Protein AF-A0A239JGI4-F1 (afdb_monomer_lite)

InterPro domains:
  IPR003807 Domain of unknown function DUF202 [PF02656] (39-112)

Sequence (164 aa):
MGDQQRPGMGDEEMAYDQLVGDDISSELSSNRTALSLFRTEMSSDRTLMSVIRTSLSLIGFGFTIFSFFHMLKQDFLAANVAENAPARFGGALVGLGVVLLLLGMINHVRSVLQLRHRRDRLFELGLIRHVSRFRVSTVMIVAIALLAIGLLAIVAIAFREGPF

Radius of gyration: 30.03 Å; chains: 1; bounding box: 85×40×85 Å

Organism: NCBI:txid861865

Secondary structure (DSSP, 8-state):
---------HHHHHHHHHHHHHHHHHHHHHHHHHHHHHHHHHHHHHHHHHHHHHHHHHHHHHHHHHHHHHHHHHHT-SSSS-TTHHHHHHHHHHHHHHHHHHHHHHHHHHHHHHHHHHHHHHHHTT-----PPPPPPHHHHHHHHHHHHHHHHHHHHHHHSS--

pLDDT: mean 77.28, std 14.59, range [41.53, 95.69]

Foldseek 3Di:
DDDPPPPDPPPVVVVCCVVCPPVVVLQVQQVVVQVVLVVLLVVLLVLLVVLLVQLVCLLVVLVVQLVVVVVCCVPPDVDDDPPCVSLVSSLVSLVVSLVSLVVSLVVSVVSVVVSVVVVVVCVVVVSHDDDDDDDDDPSNVSSVVVNVVSVVVSVVSVVVPDDD

Structure (mmCIF, N/CA/C/O backbone):
data_AF-A0A239JGI4-F1
#
_entry.id   AF-A0A239JGI4-F1
#
loop_
_atom_site.group_PDB
_atom_site.id
_atom_site.type_symbol
_atom_site.label_atom_id
_atom_site.label_alt_id
_atom_site.label_comp_id
_atom_site.label_asym_id
_atom_site.label_entity_id
_atom_site.label_seq_id
_atom_site.pdbx_PDB_ins_code
_atom_site.Cartn_x
_atom_site.Cartn_y
_atom_site.Cartn_z
_atom_site.occupancy
_atom_site.B_iso_or_equiv
_atom_site.auth_seq_id
_atom_site.auth_comp_id
_atom_site.auth_asym_id
_atom_site.auth_atom_id
_atom_site.pdbx_PDB_model_num
ATOM 1 N N . MET A 1 1 ? 62.096 25.002 -50.156 1.00 46.97 1 MET A N 1
ATOM 2 C CA . MET A 1 1 ? 61.779 24.380 -48.854 1.00 46.97 1 MET A CA 1
ATOM 3 C C . MET A 1 1 ? 60.350 23.900 -48.976 1.00 46.97 1 MET A C 1
ATOM 5 O O . MET A 1 1 ? 59.471 24.734 -49.106 1.00 46.97 1 MET A O 1
ATOM 9 N N . GLY A 1 2 ? 60.180 22.594 -49.189 1.00 45.47 2 GLY A N 1
ATOM 10 C CA . GLY A 1 2 ? 58.919 22.007 -49.633 1.00 45.47 2 GLY A CA 1
ATOM 11 C C . GLY A 1 2 ? 57.886 21.960 -48.518 1.00 45.47 2 GLY A C 1
ATOM 12 O O . GLY A 1 2 ? 58.197 21.509 -47.416 1.00 45.47 2 GLY A O 1
ATOM 13 N N . ASP A 1 3 ? 56.678 22.411 -48.848 1.00 51.69 3 ASP A N 1
ATOM 14 C CA . ASP A 1 3 ? 55.466 22.143 -48.090 1.00 51.69 3 ASP A CA 1
ATOM 15 C C . ASP A 1 3 ? 55.315 20.635 -47.909 1.00 51.69 3 ASP A C 1
ATOM 17 O O . ASP A 1 3 ? 55.126 19.870 -48.859 1.00 51.69 3 ASP A O 1
ATOM 21 N N . GLN A 1 4 ? 55.427 20.203 -46.658 1.00 53.56 4 GLN A N 1
ATOM 22 C CA . GLN A 1 4 ? 55.137 18.844 -46.243 1.00 53.56 4 GLN A CA 1
ATOM 23 C C . GLN A 1 4 ? 53.613 18.720 -46.127 1.00 53.56 4 GLN A C 1
ATOM 25 O O . GLN A 1 4 ? 53.041 18.725 -45.038 1.00 53.56 4 GLN A O 1
ATOM 30 N N . GLN A 1 5 ? 52.952 18.673 -47.286 1.00 50.66 5 GLN A N 1
ATOM 31 C CA . GLN A 1 5 ? 51.541 18.332 -47.404 1.00 50.66 5 GLN A CA 1
ATOM 32 C C . GLN A 1 5 ? 51.376 16.920 -46.831 1.00 50.66 5 GLN A C 1
ATOM 34 O O . GLN A 1 5 ? 51.817 15.936 -47.428 1.00 50.66 5 GLN A O 1
ATOM 39 N N . ARG A 1 6 ? 50.803 16.822 -45.627 1.00 58.09 6 ARG A N 1
ATOM 40 C CA . ARG A 1 6 ? 50.449 15.535 -45.025 1.00 58.09 6 ARG A CA 1
ATOM 41 C C . ARG A 1 6 ? 49.499 14.808 -45.990 1.00 58.09 6 ARG A C 1
ATOM 43 O O . ARG A 1 6 ? 48.478 15.399 -46.349 1.00 58.09 6 ARG A O 1
ATOM 50 N N . PRO A 1 7 ? 49.829 13.585 -46.444 1.00 51.66 7 PRO A N 1
ATOM 51 C CA . PRO A 1 7 ? 48.947 12.820 -47.315 1.00 51.66 7 PRO A CA 1
ATOM 52 C C . PRO A 1 7 ? 47.646 12.523 -46.561 1.00 51.66 7 PRO A C 1
ATOM 54 O O . PRO A 1 7 ? 47.666 12.310 -45.349 1.00 51.66 7 PRO A O 1
ATOM 57 N N . GLY A 1 8 ? 46.523 12.610 -47.276 1.00 59.03 8 GLY A N 1
ATOM 58 C CA . GLY A 1 8 ? 45.171 12.617 -46.723 1.00 59.03 8 GLY A CA 1
ATOM 59 C C . GLY A 1 8 ? 44.901 11.480 -45.737 1.00 59.03 8 GLY A C 1
ATOM 60 O O . GLY A 1 8 ? 44.864 10.321 -46.125 1.00 59.03 8 GLY A O 1
ATOM 61 N N . MET A 1 9 ? 44.670 11.852 -44.475 1.00 57.97 9 MET A N 1
ATOM 62 C CA . MET A 1 9 ? 44.122 11.002 -43.407 1.00 57.97 9 MET A CA 1
ATOM 63 C C . MET A 1 9 ? 42.633 11.310 -43.149 1.00 57.97 9 MET A C 1
ATOM 65 O O . MET A 1 9 ? 42.129 11.045 -42.071 1.00 57.97 9 MET A O 1
ATOM 69 N N . GLY A 1 10 ? 41.915 11.920 -44.099 1.00 58.88 10 GLY A N 1
ATOM 70 C CA . GLY A 1 10 ? 40.503 12.278 -43.898 1.00 58.88 10 GLY A CA 1
ATOM 71 C C . GLY A 1 10 ? 39.564 11.074 -43.973 1.00 58.88 10 GLY A C 1
ATOM 72 O O . GLY A 1 10 ? 38.611 10.975 -43.210 1.00 58.88 10 GLY A O 1
ATOM 73 N N . ASP A 1 11 ? 39.852 10.139 -44.872 1.00 61.00 11 ASP A N 1
ATOM 74 C CA . ASP A 1 11 ? 38.861 9.157 -45.314 1.00 61.00 11 ASP A CA 1
ATOM 75 C C . ASP A 1 11 ? 38.909 7.882 -44.454 1.00 61.00 11 ASP A C 1
ATOM 77 O O . ASP A 1 11 ? 37.876 7.286 -44.152 1.00 61.00 11 ASP A O 1
ATOM 81 N N . GLU A 1 12 ? 40.108 7.497 -43.999 1.00 55.72 12 GLU A N 1
ATOM 82 C CA . GLU A 1 12 ? 40.304 6.378 -43.072 1.00 55.72 12 GLU A CA 1
ATOM 83 C C . GLU A 1 12 ? 39.857 6.741 -41.650 1.00 55.72 12 GLU A C 1
ATOM 85 O O . GLU A 1 12 ? 39.158 5.950 -41.026 1.00 55.72 12 GLU A O 1
ATOM 90 N N . GLU A 1 13 ? 40.172 7.941 -41.147 1.00 53.53 13 GLU A N 1
ATOM 91 C CA . GLU A 1 13 ? 39.749 8.397 -39.811 1.00 53.53 13 GLU A CA 1
ATOM 92 C C . GLU A 1 13 ? 38.212 8.465 -39.703 1.00 53.53 13 GLU A C 1
ATOM 94 O O . GLU A 1 13 ? 37.645 7.992 -38.720 1.00 53.53 13 GLU A O 1
ATOM 99 N N . MET A 1 14 ? 37.526 8.915 -40.763 1.00 54.66 14 MET A N 1
ATOM 100 C CA . MET A 1 14 ? 36.057 8.902 -40.869 1.00 54.66 14 MET A CA 1
ATOM 101 C C . MET A 1 14 ? 35.471 7.481 -40.941 1.00 54.66 14 MET A C 1
ATOM 103 O O . MET A 1 14 ? 34.407 7.227 -40.380 1.00 54.66 14 MET A O 1
ATOM 107 N N . ALA A 1 15 ? 36.150 6.536 -41.603 1.00 54.94 15 ALA A N 1
ATOM 108 C CA . ALA A 1 15 ? 35.706 5.143 -41.695 1.00 54.94 15 ALA A CA 1
ATOM 109 C C . ALA A 1 15 ? 35.919 4.368 -40.379 1.00 54.94 15 ALA A C 1
ATOM 111 O O . ALA A 1 15 ? 35.072 3.558 -39.996 1.00 54.94 15 ALA A O 1
ATOM 112 N N . TYR A 1 16 ? 37.010 4.641 -39.654 1.00 53.56 16 TYR A N 1
ATOM 113 C CA . TYR A 1 16 ? 37.245 4.095 -38.315 1.00 53.56 16 TYR A CA 1
ATOM 114 C C . TYR A 1 16 ? 36.249 4.662 -37.290 1.00 53.56 16 TYR A C 1
ATOM 116 O O . TYR A 1 16 ? 35.713 3.891 -36.492 1.00 53.56 16 TYR A O 1
ATOM 124 N N . ASP A 1 17 ? 35.929 5.960 -37.347 1.00 55.56 17 ASP A N 1
ATOM 125 C CA . ASP A 1 17 ? 34.925 6.593 -36.476 1.00 55.56 17 ASP A CA 1
ATOM 126 C C . ASP A 1 17 ? 33.503 6.068 -36.759 1.00 55.56 17 ASP A C 1
ATOM 128 O O . ASP A 1 17 ? 32.701 5.886 -35.846 1.00 55.56 17 ASP A O 1
ATOM 132 N N . GLN A 1 18 ? 33.207 5.699 -38.010 1.00 54.28 18 GLN A N 1
ATOM 133 C CA . GLN A 1 18 ? 31.920 5.115 -38.403 1.00 54.28 18 GLN A CA 1
ATOM 134 C C . GLN A 1 18 ? 31.779 3.623 -38.032 1.00 54.28 18 GLN A C 1
ATOM 136 O O . GLN A 1 18 ? 30.677 3.182 -37.707 1.00 54.28 18 GLN A O 1
ATOM 141 N N . LEU A 1 19 ? 32.875 2.848 -38.020 1.00 54.84 19 LEU A N 1
ATOM 142 C CA . LEU A 1 19 ? 32.886 1.427 -37.621 1.00 54.84 19 LEU A CA 1
ATOM 143 C C . LEU A 1 19 ? 32.939 1.221 -36.099 1.00 54.84 19 LEU A C 1
ATOM 145 O O . LEU A 1 19 ? 32.340 0.285 -35.576 1.00 54.84 19 LEU A O 1
ATOM 149 N N . VAL A 1 20 ? 33.661 2.082 -35.379 1.00 54.47 20 VAL A N 1
ATOM 150 C CA . VAL A 1 20 ? 33.795 2.021 -33.913 1.00 54.47 20 VAL A CA 1
ATOM 151 C C . VAL A 1 20 ? 32.679 2.817 -33.225 1.00 54.47 20 VAL A C 1
ATOM 153 O O . VAL A 1 20 ? 32.257 2.467 -32.122 1.00 54.47 20 VAL A O 1
ATOM 156 N N . GLY A 1 21 ? 32.164 3.862 -33.877 1.00 54.72 21 GLY A N 1
ATOM 157 C CA . GLY A 1 21 ? 31.175 4.773 -33.315 1.00 54.72 21 GLY A CA 1
ATOM 158 C C . GLY A 1 21 ? 29.764 4.202 -33.238 1.00 54.72 21 GLY A C 1
ATOM 159 O O . GLY A 1 21 ? 29.134 4.353 -32.195 1.00 54.72 21 GLY A O 1
ATOM 160 N N . ASP A 1 22 ? 29.249 3.530 -34.271 1.00 63.00 22 ASP A N 1
ATOM 161 C CA . ASP A 1 22 ? 27.817 3.179 -34.320 1.00 63.00 22 ASP A CA 1
ATOM 162 C C . ASP A 1 22 ? 27.465 2.007 -33.384 1.00 63.00 22 ASP A C 1
ATOM 164 O O . ASP A 1 22 ? 26.563 2.111 -32.551 1.00 63.00 22 ASP A O 1
ATOM 168 N N . ASP A 1 23 ? 28.250 0.925 -33.405 1.00 74.12 23 ASP A N 1
ATOM 169 C CA . ASP A 1 23 ? 27.971 -0.260 -32.584 1.00 74.12 23 ASP A CA 1
ATOM 170 C C . ASP A 1 23 ? 28.280 -0.052 -31.097 1.00 74.12 23 ASP A C 1
ATOM 172 O O . ASP A 1 23 ? 27.468 -0.426 -30.245 1.00 74.12 23 ASP A O 1
ATOM 176 N N . ILE A 1 24 ? 29.404 0.595 -30.759 1.00 78.12 24 ILE A N 1
ATOM 177 C CA . ILE A 1 24 ? 29.765 0.852 -29.357 1.00 78.12 24 ILE A CA 1
ATOM 178 C C . ILE A 1 24 ? 28.841 1.916 -28.761 1.00 78.12 24 ILE A C 1
ATOM 180 O O . ILE A 1 24 ? 28.370 1.757 -27.633 1.00 78.12 24 ILE A O 1
ATOM 184 N N . SER A 1 25 ? 28.533 2.997 -29.487 1.00 81.88 25 SER A N 1
ATOM 185 C CA . SER A 1 25 ? 27.622 4.024 -28.962 1.00 81.88 25 SER A CA 1
ATOM 186 C C . SER A 1 25 ? 26.195 3.493 -28.796 1.00 81.88 25 SER A C 1
ATOM 188 O O . SER A 1 25 ? 25.552 3.789 -27.781 1.00 81.88 25 SER A O 1
ATOM 190 N N . SER A 1 26 ? 25.725 2.653 -29.722 1.00 81.19 26 SER A N 1
ATOM 191 C CA . SER A 1 26 ? 24.438 1.959 -29.639 1.00 81.19 26 SER A CA 1
ATOM 192 C C . SER A 1 26 ? 24.405 0.972 -28.469 1.00 81.19 26 SER A C 1
ATOM 194 O O . SER A 1 26 ? 23.464 0.982 -27.669 1.00 81.19 26 SER A O 1
ATOM 196 N N . GLU A 1 27 ? 25.473 0.196 -28.264 1.00 79.62 27 GLU A N 1
ATOM 197 C CA . GLU A 1 27 ? 25.588 -0.727 -27.135 1.00 79.62 27 GLU A CA 1
ATOM 198 C C . GLU A 1 27 ? 25.618 0.007 -25.786 1.00 79.62 27 GLU A C 1
ATOM 200 O O . GLU A 1 27 ? 24.879 -0.344 -24.857 1.00 79.62 27 GLU A O 1
ATOM 205 N N . LEU A 1 28 ? 26.408 1.079 -25.674 1.00 83.50 28 LEU A N 1
ATOM 206 C CA . LEU A 1 28 ? 26.451 1.924 -24.480 1.00 83.50 28 LEU A CA 1
ATOM 207 C C . LEU A 1 28 ? 25.088 2.574 -24.207 1.00 83.50 28 LEU A C 1
ATOM 209 O O . LEU A 1 28 ? 24.666 2.662 -23.050 1.00 83.50 28 LEU A O 1
ATOM 213 N N . SER A 1 29 ? 24.372 2.994 -25.250 1.00 83.12 29 SER A N 1
ATOM 214 C CA . SER A 1 29 ? 23.028 3.572 -25.141 1.00 83.12 29 SER A CA 1
ATOM 215 C C . SER A 1 29 ? 21.984 2.539 -24.698 1.00 83.12 29 SER A C 1
ATOM 217 O O . SER A 1 29 ? 21.183 2.814 -23.796 1.00 83.12 29 SER A O 1
ATOM 219 N N . SER A 1 30 ? 22.045 1.318 -25.235 1.00 81.06 30 SER A N 1
ATOM 220 C CA . SER A 1 30 ? 21.243 0.166 -24.798 1.00 81.06 30 SER A CA 1
ATOM 221 C C . SER A 1 30 ? 21.496 -0.156 -23.319 1.00 81.06 30 SER A C 1
ATOM 223 O O . SER A 1 30 ? 20.555 -0.253 -22.527 1.00 81.06 30 SER A O 1
ATOM 225 N N . ASN A 1 31 ? 22.764 -0.232 -22.898 1.00 83.38 31 ASN A N 1
ATOM 226 C CA . ASN A 1 31 ? 23.139 -0.515 -21.509 1.00 83.38 31 ASN A CA 1
ATOM 227 C C . ASN A 1 31 ? 22.680 0.582 -20.535 1.00 83.38 31 ASN A C 1
ATOM 229 O O . ASN A 1 31 ? 22.184 0.280 -19.446 1.00 83.38 31 ASN A O 1
ATOM 233 N N . ARG A 1 32 ? 22.769 1.860 -20.924 1.00 85.06 32 ARG A N 1
ATOM 234 C CA . ARG A 1 32 ? 22.227 2.984 -20.135 1.00 85.06 32 ARG A CA 1
ATOM 235 C C . ARG A 1 32 ? 20.712 2.876 -19.963 1.00 85.06 32 ARG A C 1
ATOM 237 O O . ARG A 1 32 ? 20.208 3.137 -18.869 1.00 85.06 32 ARG A O 1
ATOM 244 N N . THR A 1 33 ? 20.004 2.465 -21.012 1.00 84.94 33 THR A N 1
ATOM 245 C CA . THR A 1 33 ? 18.550 2.258 -20.984 1.00 84.94 33 THR A CA 1
ATOM 246 C C . THR A 1 33 ? 18.174 1.079 -20.088 1.00 84.94 33 THR A C 1
ATOM 248 O O . THR A 1 33 ? 17.300 1.207 -19.235 1.00 84.94 33 THR A O 1
ATOM 251 N N . ALA A 1 34 ? 18.880 -0.048 -20.186 1.00 81.12 34 ALA A N 1
ATOM 252 C CA . ALA A 1 34 ? 18.673 -1.176 -19.280 1.00 81.12 34 ALA A CA 1
ATOM 253 C C . ALA A 1 34 ? 18.912 -0.771 -17.812 1.00 81.12 34 ALA A C 1
ATOM 255 O O . ALA A 1 34 ? 18.110 -1.082 -16.930 1.00 81.12 34 ALA A O 1
ATOM 256 N N . LEU A 1 35 ? 19.971 -0.000 -17.545 1.00 85.00 35 LEU A N 1
ATOM 257 C CA . LEU A 1 35 ? 20.288 0.476 -16.200 1.00 85.00 35 LEU A CA 1
ATOM 258 C C . LEU A 1 35 ? 19.245 1.467 -15.655 1.00 85.00 35 LEU A C 1
ATOM 260 O O . LEU A 1 35 ? 18.953 1.453 -14.458 1.00 85.00 35 LEU A O 1
ATOM 264 N N . SER A 1 36 ? 18.657 2.317 -16.502 1.00 85.81 36 SER A N 1
ATOM 265 C CA . SER A 1 36 ? 17.580 3.226 -16.086 1.00 85.81 36 SER A CA 1
ATOM 266 C C . SER A 1 36 ? 16.292 2.469 -15.726 1.00 85.81 36 SER A C 1
ATOM 268 O O . SER A 1 36 ? 15.637 2.816 -14.737 1.00 85.81 36 SER A O 1
ATOM 270 N N . LEU A 1 37 ? 15.977 1.383 -16.443 1.00 83.25 37 LEU A N 1
ATOM 271 C CA . LEU A 1 37 ? 14.873 0.482 -16.102 1.00 83.25 37 LEU A CA 1
ATOM 272 C C . LEU A 1 37 ? 15.102 -0.199 -14.744 1.00 83.25 37 LEU A C 1
ATOM 274 O O . LEU A 1 37 ? 14.216 -0.138 -13.892 1.00 83.25 37 LEU A O 1
ATOM 278 N N . PHE A 1 38 ? 16.304 -0.732 -14.487 1.00 83.44 38 PHE A N 1
ATOM 279 C CA . PHE A 1 38 ? 16.645 -1.317 -13.179 1.00 83.44 38 PHE A CA 1
ATOM 280 C C . PHE A 1 38 ? 16.527 -0.313 -12.029 1.00 83.44 38 PHE A C 1
ATOM 282 O O . PHE A 1 38 ? 16.050 -0.647 -10.946 1.00 83.44 38 PHE A O 1
ATOM 289 N N . ARG A 1 39 ? 16.925 0.946 -12.245 1.00 86.62 39 ARG A N 1
ATOM 290 C CA . ARG A 1 39 ? 16.746 2.009 -11.240 1.00 86.62 39 ARG A CA 1
ATOM 291 C C . ARG A 1 39 ? 15.274 2.300 -10.962 1.00 86.62 39 ARG A C 1
ATOM 293 O O . ARG A 1 39 ? 14.915 2.528 -9.809 1.00 86.62 39 ARG A O 1
ATOM 300 N N . THR A 1 40 ? 14.437 2.277 -11.995 1.00 87.50 40 THR A N 1
ATOM 301 C CA . THR A 1 40 ? 12.991 2.502 -11.864 1.00 87.50 40 THR A CA 1
ATOM 302 C C . THR A 1 40 ? 12.332 1.372 -11.073 1.00 87.50 40 THR A C 1
ATOM 304 O O . THR A 1 40 ? 11.537 1.635 -10.173 1.00 87.50 40 THR A O 1
ATOM 307 N N . GLU A 1 41 ? 12.724 0.127 -11.335 1.00 82.88 41 GLU A N 1
ATOM 308 C CA . GLU A 1 41 ? 12.289 -1.043 -10.568 1.00 82.88 41 GLU A CA 1
ATOM 309 C C . GLU A 1 41 ? 12.709 -0.942 -9.095 1.00 82.88 41 GLU A C 1
ATOM 311 O O . GLU A 1 41 ? 11.859 -0.998 -8.208 1.00 82.88 41 GLU A O 1
ATOM 316 N N . MET A 1 42 ? 13.992 -0.671 -8.825 1.00 86.00 42 MET A N 1
ATOM 317 C CA . MET A 1 42 ? 14.493 -0.478 -7.458 1.00 86.00 42 MET A CA 1
ATOM 318 C C . MET A 1 42 ? 13.770 0.656 -6.720 1.00 86.00 42 MET A C 1
ATOM 320 O O . MET A 1 42 ? 13.581 0.585 -5.507 1.00 86.00 42 MET A O 1
ATOM 324 N N . SER A 1 43 ? 13.372 1.715 -7.428 1.00 87.56 43 SER A N 1
ATOM 325 C CA . SER A 1 43 ? 12.558 2.789 -6.854 1.00 87.56 43 SER A CA 1
ATOM 326 C C . SER A 1 43 ? 11.164 2.285 -6.467 1.00 87.56 43 SER A C 1
ATOM 328 O O . SER A 1 43 ? 10.718 2.514 -5.343 1.00 87.56 43 SER A O 1
ATOM 330 N N . SER A 1 44 ? 10.512 1.522 -7.352 1.00 87.56 44 SER A N 1
ATOM 331 C CA . SER A 1 44 ? 9.199 0.918 -7.089 1.00 87.56 44 SER A CA 1
ATOM 332 C C . SER A 1 44 ? 9.225 -0.046 -5.895 1.00 87.56 44 SER A C 1
ATOM 334 O O . SER A 1 44 ? 8.277 -0.073 -5.108 1.00 87.56 44 SER A O 1
ATOM 336 N N . ASP A 1 45 ? 10.310 -0.803 -5.718 1.00 87.94 45 ASP A N 1
ATOM 337 C CA . ASP A 1 45 ? 10.529 -1.665 -4.548 1.00 87.94 45 ASP A CA 1
ATOM 338 C C . ASP A 1 45 ? 10.625 -0.859 -3.247 1.00 87.94 45 ASP A C 1
ATOM 340 O O . ASP A 1 45 ? 9.986 -1.199 -2.249 1.00 87.94 45 ASP A O 1
ATOM 344 N N . ARG A 1 46 ? 11.374 0.253 -3.252 1.00 90.44 46 ARG A N 1
ATOM 345 C CA . ARG A 1 46 ? 11.477 1.147 -2.083 1.00 90.44 46 ARG A CA 1
ATOM 346 C C . ARG A 1 46 ? 10.135 1.774 -1.731 1.00 90.44 46 ARG A C 1
ATOM 348 O O . ARG A 1 46 ? 9.801 1.869 -0.550 1.00 90.44 46 ARG A O 1
ATOM 355 N N . THR A 1 47 ? 9.357 2.185 -2.732 1.00 91.56 47 THR A N 1
ATOM 356 C CA . THR A 1 47 ? 8.002 2.701 -2.513 1.00 91.56 47 THR A CA 1
ATOM 357 C C . THR A 1 47 ? 7.122 1.641 -1.860 1.00 91.56 47 THR A C 1
ATOM 359 O O . THR A 1 47 ? 6.468 1.942 -0.862 1.00 91.56 47 THR A O 1
ATOM 362 N N . LEU A 1 48 ? 7.151 0.397 -2.350 1.00 88.62 48 LEU A N 1
ATOM 363 C CA . LEU A 1 48 ? 6.382 -0.693 -1.750 1.00 88.62 48 LEU A CA 1
ATOM 364 C C . LEU A 1 48 ? 6.814 -0.949 -0.297 1.00 88.62 48 LEU A C 1
ATOM 366 O O . LEU A 1 48 ? 5.964 -1.070 0.581 1.00 88.62 48 LEU A O 1
ATOM 370 N N . MET A 1 49 ? 8.119 -0.938 -0.013 1.00 93.25 49 MET A N 1
ATOM 371 C CA . MET A 1 49 ? 8.644 -1.093 1.348 1.00 93.25 49 MET A CA 1
ATOM 372 C C . MET A 1 49 ? 8.184 0.030 2.296 1.00 93.25 49 MET A C 1
ATOM 374 O O . MET A 1 49 ? 7.876 -0.228 3.461 1.00 93.25 49 MET A O 1
ATOM 378 N N . SER A 1 50 ? 8.109 1.269 1.804 1.00 93.94 50 SER A N 1
ATOM 379 C CA . SER A 1 50 ? 7.571 2.402 2.567 1.00 93.94 50 SER A CA 1
ATOM 380 C C . SER A 1 50 ? 6.086 2.204 2.890 1.00 93.94 50 SER A C 1
ATOM 382 O O . SER A 1 50 ? 5.687 2.303 4.050 1.00 93.94 50 SER A O 1
ATOM 384 N N . VAL A 1 51 ? 5.280 1.819 1.893 1.00 93.75 51 VAL A N 1
ATOM 385 C CA . VAL A 1 51 ? 3.839 1.573 2.074 1.00 93.75 51 VAL A CA 1
ATOM 386 C C . VAL A 1 51 ? 3.581 0.418 3.039 1.00 93.75 51 VAL A C 1
ATOM 388 O O . VAL A 1 51 ? 2.692 0.522 3.886 1.00 93.75 51 VAL A O 1
ATOM 391 N N . ILE A 1 52 ? 4.380 -0.652 2.970 1.00 94.06 52 ILE A N 1
ATOM 392 C CA . ILE A 1 52 ? 4.327 -1.764 3.928 1.00 94.06 52 ILE A CA 1
ATOM 393 C C . ILE A 1 52 ? 4.488 -1.249 5.359 1.00 94.06 52 ILE A C 1
ATOM 395 O O . ILE A 1 52 ? 3.694 -1.599 6.229 1.00 94.06 52 ILE A O 1
ATOM 399 N N . ARG A 1 53 ? 5.483 -0.389 5.605 1.00 94.25 53 ARG A N 1
ATOM 400 C CA . ARG A 1 53 ? 5.745 0.159 6.939 1.00 94.25 53 ARG A CA 1
ATOM 401 C C . ARG A 1 53 ? 4.573 0.993 7.445 1.00 94.25 53 ARG A C 1
ATOM 403 O O . ARG A 1 53 ? 4.113 0.764 8.558 1.00 94.25 53 ARG A O 1
ATOM 410 N N . THR A 1 54 ? 4.075 1.921 6.629 1.00 95.69 54 THR A N 1
ATOM 411 C CA . THR A 1 54 ? 2.925 2.763 6.991 1.00 95.69 54 THR A CA 1
ATOM 412 C C . THR A 1 54 ? 1.698 1.913 7.314 1.00 95.69 54 THR A C 1
ATOM 414 O O . THR A 1 54 ? 1.026 2.143 8.317 1.00 95.69 54 THR A O 1
ATOM 417 N N . SER A 1 55 ? 1.444 0.888 6.501 1.00 93.88 55 SER A N 1
ATOM 418 C CA . SER A 1 55 ? 0.317 -0.027 6.684 1.00 93.88 55 SER A CA 1
ATOM 419 C C . SER A 1 55 ? 0.457 -0.845 7.968 1.00 93.88 55 SER A C 1
ATOM 421 O O . SER A 1 55 ? -0.489 -0.930 8.746 1.00 93.88 55 SER A O 1
ATOM 423 N N . LEU A 1 56 ? 1.648 -1.391 8.235 1.00 94.31 56 LEU A N 1
ATOM 424 C CA . LEU A 1 56 ? 1.930 -2.164 9.445 1.00 94.31 56 LEU A CA 1
ATOM 425 C C . LEU A 1 56 ? 1.762 -1.320 10.713 1.00 94.31 56 LEU A C 1
ATOM 427 O O . LEU A 1 56 ? 1.176 -1.794 11.684 1.00 94.31 56 LEU A O 1
ATOM 431 N N . SER A 1 57 ? 2.227 -0.067 10.701 1.00 95.56 57 SER A N 1
ATOM 432 C CA . SER A 1 57 ? 2.035 0.858 11.821 1.00 95.56 57 SER A CA 1
ATOM 433 C C . SER A 1 57 ? 0.556 1.132 12.089 1.00 95.56 57 SER A C 1
ATOM 435 O O . SER A 1 57 ? 0.147 1.097 13.244 1.00 95.56 57 SER A O 1
ATOM 437 N N . LEU A 1 58 ? -0.257 1.349 11.051 1.00 94.25 58 LEU A N 1
ATOM 438 C CA . LEU A 1 58 ? -1.700 1.565 11.204 1.00 94.25 58 LEU A CA 1
ATOM 439 C C . LEU A 1 58 ? -2.416 0.327 11.751 1.00 94.25 58 LEU A C 1
ATOM 441 O O . LEU A 1 58 ? -3.230 0.451 12.664 1.00 94.25 58 LEU A O 1
ATOM 445 N N . ILE A 1 59 ? -2.070 -0.862 11.249 1.00 92.12 59 ILE A N 1
ATOM 446 C CA . ILE A 1 59 ? -2.631 -2.132 11.729 1.00 92.12 59 ILE A CA 1
ATOM 447 C C . ILE A 1 59 ? -2.262 -2.359 13.201 1.00 92.12 59 ILE A C 1
ATOM 449 O O . ILE A 1 59 ? -3.140 -2.590 14.031 1.00 92.12 59 ILE A O 1
ATOM 453 N N . GLY A 1 60 ? -0.975 -2.248 13.545 1.00 91.94 60 GLY A N 1
ATOM 454 C CA . GLY A 1 60 ? -0.496 -2.452 14.914 1.00 91.94 60 GLY A CA 1
ATOM 455 C C . GLY A 1 60 ? -1.049 -1.419 15.899 1.00 91.94 60 GLY A C 1
ATOM 456 O O . GLY A 1 60 ? -1.434 -1.767 17.017 1.00 91.94 60 GLY A O 1
ATOM 457 N N . PHE A 1 61 ? -1.159 -0.159 15.476 1.00 91.81 61 PHE A N 1
ATOM 458 C CA . PHE A 1 61 ? -1.749 0.904 16.285 1.00 91.81 61 PHE A CA 1
ATOM 459 C C . PHE A 1 61 ? -3.255 0.697 16.488 1.00 91.81 61 PHE A C 1
ATOM 461 O O . PHE A 1 61 ? -3.734 0.802 17.616 1.00 91.81 61 PHE A O 1
ATOM 468 N N . GLY A 1 62 ? -3.990 0.323 15.435 1.00 89.31 62 GLY A N 1
ATOM 469 C CA . GLY A 1 62 ? -5.413 -0.009 15.524 1.00 89.31 62 GLY A CA 1
ATOM 470 C C . GLY A 1 62 ? -5.688 -1.159 16.4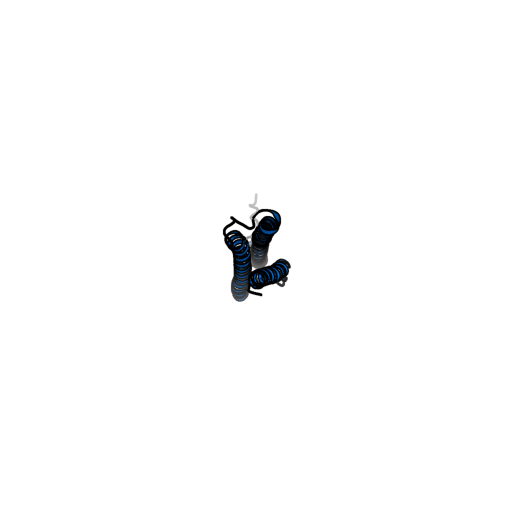95 1.00 89.31 62 GLY A C 1
ATOM 471 O O . GLY A 1 62 ? -6.584 -1.054 17.332 1.00 89.31 62 GLY A O 1
ATOM 472 N N . PHE A 1 63 ? -4.857 -2.207 16.461 1.00 87.69 63 PHE A N 1
ATOM 473 C CA . PHE A 1 63 ? -4.940 -3.327 17.403 1.00 87.69 63 PHE A CA 1
ATOM 474 C C . PHE A 1 63 ? -4.612 -2.919 18.847 1.00 87.69 63 PHE A C 1
ATOM 476 O O . PHE A 1 63 ? -5.292 -3.334 19.789 1.00 87.69 63 PHE A O 1
ATOM 483 N N . THR A 1 64 ? -3.587 -2.083 19.028 1.00 89.56 64 THR A N 1
ATOM 484 C CA . THR A 1 64 ? -3.197 -1.566 20.348 1.00 89.56 64 THR A CA 1
ATOM 485 C C . THR A 1 64 ? -4.317 -0.738 20.970 1.00 89.56 64 THR A C 1
ATOM 487 O O . THR A 1 64 ? -4.673 -0.977 22.120 1.00 89.56 64 THR A O 1
ATOM 490 N N . ILE A 1 65 ? -4.917 0.187 20.210 1.00 86.38 65 ILE A N 1
ATOM 491 C CA . ILE A 1 65 ? -6.063 0.984 20.671 1.00 86.38 65 ILE A CA 1
ATOM 492 C C . ILE A 1 65 ? -7.225 0.070 21.052 1.00 86.38 65 ILE A C 1
ATOM 494 O O . ILE A 1 65 ? -7.752 0.188 22.157 1.00 86.38 65 ILE A O 1
ATOM 498 N N . PHE A 1 66 ? -7.598 -0.863 20.173 1.00 84.00 66 PHE A N 1
ATOM 499 C CA . PHE A 1 66 ? -8.679 -1.808 20.443 1.00 84.00 66 PHE A CA 1
ATOM 500 C C . PHE A 1 66 ? -8.472 -2.543 21.778 1.00 84.00 66 PHE A C 1
ATOM 502 O O . PHE A 1 66 ? -9.356 -2.548 22.636 1.00 84.00 66 PHE A O 1
ATOM 509 N N . SER A 1 67 ? -7.275 -3.098 21.982 1.00 82.44 67 SER A N 1
ATOM 510 C CA . SER A 1 67 ? -6.929 -3.867 23.182 1.00 82.44 67 SER A CA 1
ATOM 511 C C . SER A 1 67 ? -6.883 -3.001 24.443 1.00 82.44 67 SER A C 1
ATOM 513 O O . SER A 1 67 ? -7.406 -3.400 25.481 1.00 82.44 67 SER A O 1
ATOM 515 N N . PHE A 1 68 ? -6.312 -1.798 24.349 1.00 84.12 68 PHE A N 1
ATOM 516 C CA . PHE A 1 68 ? -6.213 -0.851 25.460 1.00 84.12 68 PHE A CA 1
ATOM 517 C C . PHE A 1 68 ? -7.593 -0.464 26.005 1.00 84.12 68 PHE A C 1
ATOM 519 O O . PHE A 1 68 ? -7.834 -0.529 27.209 1.00 84.12 68 PHE A O 1
ATOM 526 N N . PHE A 1 69 ? -8.536 -0.126 25.123 1.00 79.62 69 PHE A N 1
ATOM 527 C CA . PHE A 1 69 ? -9.895 0.217 25.543 1.00 79.62 69 PHE A CA 1
ATOM 528 C C . PHE A 1 69 ? -10.693 -0.991 26.038 1.00 79.62 69 PHE A C 1
ATOM 530 O O . PHE A 1 69 ? -11.517 -0.844 26.941 1.00 79.62 69 PHE A O 1
ATOM 537 N N . HIS A 1 70 ? -10.454 -2.177 25.476 1.00 78.44 70 HIS A N 1
ATOM 538 C CA . HIS A 1 70 ? -11.077 -3.405 25.961 1.00 78.44 70 HIS A CA 1
ATOM 539 C C . HIS A 1 70 ? -10.656 -3.715 27.405 1.00 78.44 70 HIS A C 1
ATOM 541 O O . HIS A 1 70 ? -11.511 -4.006 28.238 1.00 78.44 70 HIS A O 1
ATOM 547 N N . MET A 1 71 ? -9.366 -3.568 27.718 1.00 79.12 71 MET A N 1
ATOM 548 C CA . MET A 1 71 ? -8.827 -3.747 29.069 1.00 79.12 71 MET A CA 1
ATOM 549 C C . MET A 1 71 ? -9.400 -2.713 30.056 1.00 79.12 71 MET A C 1
ATOM 551 O O . MET A 1 71 ? -9.877 -3.076 31.125 1.00 79.12 71 MET A O 1
ATOM 555 N N . LEU A 1 72 ? -9.483 -1.435 29.667 1.00 78.69 72 LEU A N 1
ATOM 556 C CA . LEU A 1 72 ? -10.074 -0.384 30.513 1.00 78.69 72 LEU A CA 1
ATOM 557 C C . LEU A 1 72 ? -11.555 -0.616 30.852 1.00 78.69 72 LEU A C 1
ATOM 559 O O . LEU A 1 72 ? -11.994 -0.300 31.961 1.00 78.69 72 LEU A O 1
ATOM 563 N N . LYS A 1 73 ? -12.338 -1.150 29.906 1.00 73.62 73 LYS A N 1
ATOM 564 C CA . LYS A 1 73 ? -13.736 -1.519 30.166 1.00 73.62 73 LYS A CA 1
ATOM 565 C C . LYS A 1 73 ? -13.856 -2.660 31.175 1.00 73.62 73 LYS A C 1
ATOM 567 O O . LYS A 1 73 ? -14.801 -2.644 31.956 1.00 73.62 73 LYS A O 1
ATOM 572 N N . GLN A 1 74 ? -12.936 -3.626 31.146 1.00 68.94 74 GLN A N 1
ATOM 573 C CA . GLN A 1 74 ? -12.932 -4.744 32.093 1.00 68.94 74 GLN A CA 1
ATOM 574 C C . GLN A 1 74 ? -12.560 -4.290 33.512 1.00 68.94 74 GLN A C 1
ATOM 576 O O . GLN A 1 74 ? -13.169 -4.768 34.464 1.00 68.94 74 GLN A O 1
ATOM 581 N N . ASP A 1 75 ? -11.633 -3.334 33.645 1.00 66.75 75 ASP A N 1
ATOM 582 C CA . ASP A 1 75 ? -11.057 -2.981 34.949 1.00 66.75 75 ASP A CA 1
ATOM 583 C C . ASP A 1 75 ? -11.725 -1.791 35.666 1.00 66.75 75 ASP A C 1
ATOM 585 O O . ASP A 1 75 ? -11.719 -1.754 36.895 1.00 66.75 75 ASP A O 1
ATOM 589 N N . PHE A 1 76 ? -12.277 -0.794 34.954 1.00 59.94 76 PHE A N 1
ATOM 590 C CA . PHE A 1 76 ? -12.627 0.494 35.592 1.00 59.94 76 PHE A CA 1
ATOM 591 C C . PHE A 1 76 ? -13.968 1.132 35.186 1.00 59.94 76 PHE A C 1
ATOM 593 O O . PHE A 1 76 ? -14.474 1.980 35.922 1.00 59.94 76 PHE A O 1
ATOM 600 N N . LEU A 1 77 ? -14.558 0.792 34.032 1.00 57.12 77 LEU A N 1
ATOM 601 C CA . LEU A 1 77 ? -15.664 1.573 33.448 1.00 57.12 77 LEU A CA 1
ATOM 602 C C . LEU A 1 77 ? -16.748 0.696 32.798 1.00 57.12 77 LEU A C 1
ATOM 604 O O . LEU A 1 77 ? -16.958 0.745 31.587 1.00 57.12 77 LEU A O 1
ATOM 608 N N . ALA A 1 78 ? -17.500 -0.052 33.607 1.00 55.97 78 ALA A N 1
ATOM 609 C CA . ALA A 1 78 ? -18.694 -0.761 33.133 1.00 55.97 78 ALA A CA 1
ATOM 610 C C . ALA A 1 78 ? -19.898 0.172 32.852 1.00 55.97 78 ALA A C 1
ATOM 612 O O . ALA A 1 78 ? -20.844 -0.245 32.196 1.00 55.97 78 ALA A O 1
ATOM 613 N N . ALA A 1 79 ? -19.885 1.429 33.324 1.00 56.47 79 ALA A N 1
ATOM 614 C CA . ALA A 1 79 ? -21.104 2.248 33.382 1.00 56.47 79 ALA A CA 1
ATOM 615 C C . ALA A 1 79 ? -21.186 3.463 32.431 1.00 56.47 79 ALA A C 1
ATOM 617 O O . ALA A 1 79 ? -22.282 3.981 32.263 1.00 56.47 79 ALA A O 1
ATOM 618 N N . ASN A 1 80 ? -20.094 3.959 31.819 1.00 56.59 80 ASN A N 1
ATOM 619 C CA . ASN A 1 80 ? -20.130 5.289 31.160 1.00 56.59 80 ASN A CA 1
ATOM 620 C C . ASN A 1 80 ? -19.329 5.461 29.850 1.00 56.59 80 ASN A C 1
ATOM 622 O O . ASN A 1 80 ? -19.272 6.569 29.317 1.00 56.59 80 ASN A O 1
ATOM 626 N N . VAL A 1 81 ? -18.706 4.417 29.293 1.00 57.81 81 VAL A N 1
ATOM 627 C CA . VAL A 1 81 ? -18.002 4.536 27.998 1.00 57.81 81 VAL A CA 1
ATOM 628 C C . VAL A 1 81 ? -18.933 4.083 26.881 1.00 57.81 81 VAL A C 1
ATOM 630 O O . VAL A 1 81 ? -19.369 2.935 26.888 1.00 57.81 81 VAL A O 1
ATOM 633 N N . ALA A 1 82 ? -19.201 4.968 25.910 1.00 59.59 82 ALA A N 1
ATOM 634 C CA . ALA A 1 82 ? -19.992 4.668 24.715 1.00 59.59 82 ALA A CA 1
ATOM 635 C C . ALA A 1 82 ? -19.584 3.306 24.129 1.00 59.59 82 ALA A C 1
ATOM 637 O O . ALA A 1 82 ? -18.442 3.130 23.693 1.00 59.59 82 ALA A O 1
ATOM 638 N N . GLU A 1 83 ? -20.510 2.343 24.149 1.00 63.03 83 GLU A N 1
ATOM 639 C CA . GLU A 1 83 ? -20.191 0.914 24.058 1.00 63.03 83 GLU A CA 1
ATOM 640 C C . GLU A 1 83 ? -19.382 0.524 22.813 1.00 63.03 83 GLU A C 1
ATOM 642 O O . GLU A 1 83 ? -18.591 -0.412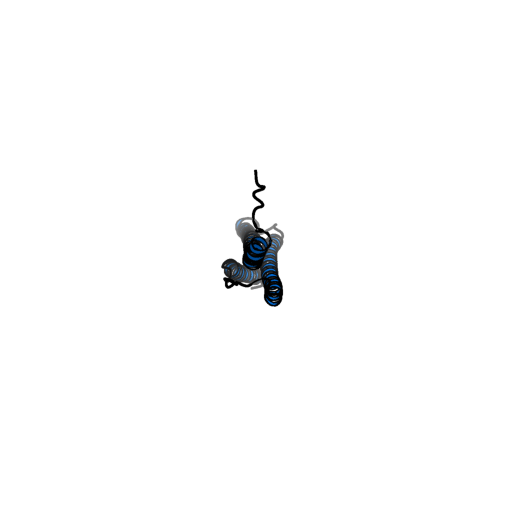 22.881 1.00 63.03 83 GLU A O 1
ATOM 647 N N . ASN A 1 84 ? -19.482 1.296 21.728 1.00 66.31 84 ASN A N 1
ATOM 648 C CA . ASN A 1 84 ? -18.972 0.915 20.411 1.00 66.31 84 ASN A CA 1
ATOM 649 C C . ASN A 1 84 ? -17.929 1.880 19.815 1.00 66.31 84 ASN A C 1
ATOM 651 O O . ASN A 1 84 ? -17.441 1.636 18.714 1.00 66.31 84 ASN A O 1
ATOM 655 N N . ALA A 1 85 ? -17.586 2.991 20.479 1.00 71.62 85 ALA A N 1
ATOM 656 C CA . ALA A 1 85 ? -16.702 3.996 19.873 1.00 71.62 85 ALA A CA 1
ATOM 657 C C . ALA A 1 85 ? -15.242 3.509 19.701 1.00 71.62 85 ALA A C 1
ATOM 659 O O . ALA A 1 85 ? -14.719 3.618 18.590 1.00 71.62 85 ALA A O 1
ATOM 660 N N . PRO A 1 86 ? -14.581 2.911 20.713 1.00 75.12 86 PRO A N 1
ATOM 661 C CA . PRO A 1 86 ? -13.179 2.496 20.582 1.00 75.12 86 PRO A CA 1
ATOM 662 C C . PRO A 1 86 ? -12.960 1.326 19.617 1.00 75.12 86 PRO A C 1
ATOM 664 O O . PRO A 1 86 ? -11.979 1.307 18.875 1.00 75.12 86 PRO A O 1
ATOM 667 N 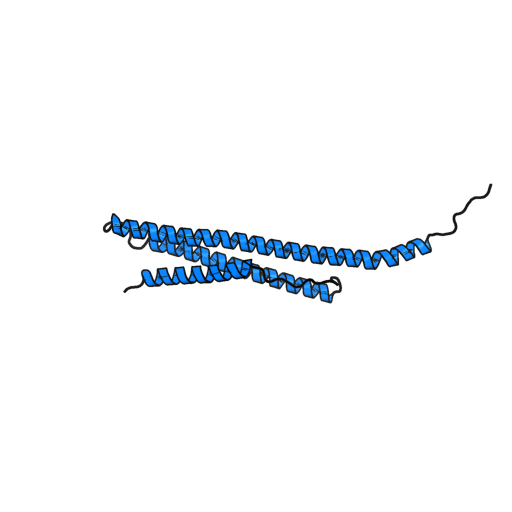N . ALA A 1 87 ? -13.909 0.388 19.596 1.00 75.44 87 ALA A N 1
ATOM 668 C CA . ALA A 1 87 ? -13.956 -0.742 18.673 1.00 75.44 87 ALA A CA 1
ATOM 669 C C . ALA A 1 87 ? -13.941 -0.279 17.209 1.00 75.44 87 ALA A C 1
ATOM 671 O O . ALA A 1 87 ? -13.074 -0.661 16.422 1.00 75.44 87 ALA A O 1
ATOM 672 N N . ARG A 1 88 ? -14.830 0.665 16.877 1.00 82.50 88 ARG A N 1
ATOM 673 C CA . ARG A 1 88 ? -14.918 1.262 15.538 1.00 82.50 88 ARG A CA 1
ATOM 674 C C . ARG A 1 88 ? -13.643 1.999 15.141 1.00 82.50 88 ARG A C 1
ATOM 676 O O . ARG A 1 88 ? -13.232 1.897 13.990 1.00 82.50 88 ARG A O 1
ATOM 683 N N . PHE A 1 89 ? -13.001 2.710 16.070 1.00 85.81 89 PHE A N 1
ATOM 684 C CA . PHE A 1 89 ? -11.738 3.404 15.797 1.00 85.81 89 PHE A CA 1
ATOM 685 C C . PHE A 1 89 ? -10.583 2.434 15.521 1.00 85.81 89 PHE A C 1
ATOM 687 O O . PHE A 1 89 ? -9.878 2.598 14.525 1.00 85.81 89 PHE A O 1
ATOM 694 N N . GLY A 1 90 ? -10.407 1.410 16.362 1.00 87.94 90 GLY A N 1
ATOM 695 C CA . GLY A 1 90 ? -9.388 0.378 16.154 1.00 87.94 90 GLY A CA 1
ATOM 696 C C . GLY A 1 90 ? -9.608 -0.384 14.846 1.00 87.94 90 GLY A C 1
ATOM 697 O O . GLY A 1 90 ? -8.688 -0.503 14.036 1.00 87.94 90 GLY A O 1
ATOM 698 N N . GLY A 1 91 ? -10.849 -0.807 14.588 1.00 87.62 91 GLY A N 1
ATOM 699 C CA . GLY A 1 91 ? -11.241 -1.469 13.343 1.00 87.62 91 GLY A CA 1
ATOM 700 C C . GLY A 1 91 ? -11.023 -0.596 12.103 1.00 87.62 91 GLY A C 1
ATOM 701 O O . GLY A 1 91 ? -10.494 -1.079 11.103 1.00 87.62 91 GLY A O 1
ATOM 702 N N . ALA A 1 92 ? -11.344 0.701 12.170 1.00 90.69 92 ALA A N 1
ATOM 703 C CA . ALA A 1 92 ? -11.108 1.637 11.071 1.00 90.69 92 ALA A CA 1
ATOM 704 C C . ALA A 1 92 ? -9.612 1.808 10.758 1.00 90.69 92 ALA A C 1
ATOM 706 O O . ALA A 1 92 ? -9.238 1.832 9.588 1.00 90.69 92 ALA A O 1
ATOM 707 N N . LEU A 1 93 ? -8.749 1.882 11.777 1.00 92.38 93 LEU A N 1
ATOM 708 C CA . LEU A 1 93 ? -7.291 1.959 11.611 1.00 92.38 93 LEU A CA 1
ATOM 709 C C . LEU A 1 93 ? -6.713 0.697 10.961 1.00 92.38 93 LEU A C 1
ATOM 711 O O . LEU A 1 93 ? -5.915 0.795 10.026 1.00 92.38 93 LEU A O 1
ATOM 715 N N . VAL A 1 94 ? -7.150 -0.483 11.413 1.00 91.56 94 VAL A N 1
ATOM 716 C CA . VAL A 1 94 ? -6.755 -1.763 10.808 1.00 91.56 94 VAL A CA 1
ATOM 717 C C . VAL A 1 94 ? -7.231 -1.835 9.357 1.00 91.56 94 VAL A C 1
ATOM 719 O O . VAL A 1 94 ? -6.434 -2.126 8.465 1.00 91.56 94 VAL A O 1
ATOM 722 N N . GLY A 1 95 ? -8.499 -1.503 9.103 1.00 92.88 95 GLY A N 1
ATOM 723 C CA . GLY A 1 95 ? -9.074 -1.473 7.759 1.00 92.88 95 GLY A CA 1
ATOM 724 C C . GLY A 1 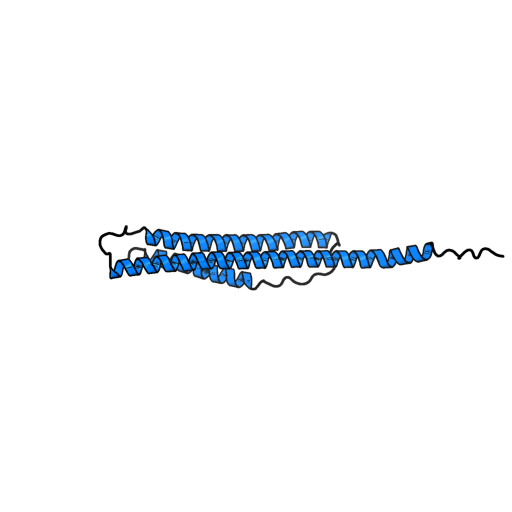95 ? -8.329 -0.516 6.829 1.00 92.88 95 GLY A C 1
ATOM 725 O O . GLY A 1 95 ? -7.970 -0.893 5.715 1.00 92.88 95 GLY A O 1
ATOM 726 N N . LEU A 1 96 ? -8.011 0.690 7.305 1.00 94.94 96 LEU A N 1
ATOM 727 C CA . LEU A 1 96 ? -7.228 1.670 6.556 1.00 94.94 96 LEU A CA 1
ATOM 728 C C . LEU A 1 96 ? -5.831 1.135 6.216 1.00 94.94 96 LEU A C 1
ATOM 730 O O . LEU A 1 96 ? -5.391 1.261 5.075 1.00 94.94 96 LEU A O 1
ATOM 734 N N . GLY A 1 97 ? -5.147 0.504 7.174 1.00 94.88 97 GLY A N 1
ATOM 735 C CA . GLY A 1 97 ? -3.844 -0.117 6.940 1.00 94.88 97 GLY A CA 1
ATOM 736 C C . GLY A 1 97 ? -3.900 -1.232 5.889 1.00 94.88 97 GLY A C 1
ATOM 737 O O . GLY A 1 97 ? -3.053 -1.277 5.000 1.00 94.88 97 GLY A O 1
ATOM 738 N N . VAL A 1 98 ? -4.931 -2.083 5.921 1.00 93.81 98 VAL A N 1
ATOM 739 C CA . VAL A 1 98 ? -5.139 -3.136 4.910 1.00 93.81 98 VAL A CA 1
ATOM 740 C C . VAL A 1 98 ? -5.423 -2.543 3.526 1.00 93.81 98 VAL A C 1
ATOM 742 O O . VAL A 1 98 ? -4.832 -2.985 2.540 1.00 93.81 98 VAL A O 1
ATOM 745 N N . VAL A 1 99 ? -6.269 -1.513 3.434 1.00 95.12 99 VAL A N 1
ATOM 746 C CA . VAL A 1 99 ? -6.561 -0.821 2.166 1.00 95.12 99 VAL A CA 1
ATOM 747 C C . VAL A 1 99 ? -5.304 -0.171 1.587 1.00 95.12 99 VAL A C 1
ATOM 749 O O . VAL A 1 99 ? -5.039 -0.307 0.392 1.00 95.12 99 VAL A O 1
ATOM 752 N N . LEU A 1 100 ? -4.495 0.494 2.414 1.00 94.75 100 LEU A N 1
ATOM 753 C CA . LEU A 1 100 ? -3.230 1.084 1.971 1.00 94.75 100 LEU A CA 1
ATOM 754 C C . LEU A 1 100 ? -2.249 0.022 1.466 1.00 94.75 100 LEU A C 1
ATOM 756 O O . LEU A 1 100 ? -1.626 0.219 0.420 1.00 94.75 100 LEU A O 1
ATOM 760 N N . LEU A 1 101 ? -2.155 -1.120 2.151 1.00 93.19 101 LEU A N 1
ATOM 761 C CA . LEU A 1 101 ? -1.313 -2.235 1.725 1.00 93.19 101 LEU A CA 1
ATOM 762 C C . LEU A 1 101 ? -1.770 -2.809 0.375 1.00 93.19 101 LEU A C 1
ATOM 764 O O . LEU A 1 101 ? -0.939 -3.029 -0.509 1.00 93.19 101 LEU A O 1
ATOM 768 N N . LEU A 1 102 ? -3.085 -2.981 0.182 1.00 93.56 102 LEU A N 1
ATOM 769 C CA . LEU A 1 102 ? -3.673 -3.397 -1.097 1.00 93.56 102 LEU A CA 1
ATOM 770 C C . LEU A 1 102 ? -3.334 -2.415 -2.219 1.00 93.56 102 LEU A C 1
ATOM 772 O O . LEU A 1 102 ? -2.865 -2.830 -3.278 1.00 93.56 102 LEU A O 1
ATOM 776 N N . LEU A 1 103 ? -3.529 -1.114 -1.992 1.00 92.94 103 LEU A N 1
ATOM 777 C CA . LEU A 1 103 ? -3.212 -0.081 -2.980 1.00 92.94 103 LEU A CA 1
ATOM 778 C C . LEU A 1 103 ? -1.720 -0.070 -3.332 1.00 92.94 103 LEU A C 1
ATOM 780 O O . LEU A 1 103 ? -1.373 0.022 -4.511 1.00 92.94 103 LEU A O 1
ATOM 784 N N . GLY A 1 104 ? -0.840 -0.220 -2.338 1.00 91.31 104 GLY A N 1
ATOM 785 C CA . GLY A 1 104 ? 0.602 -0.351 -2.546 1.00 91.31 104 GLY A CA 1
ATOM 786 C C . GLY A 1 104 ? 0.958 -1.546 -3.428 1.00 91.31 104 GLY A C 1
ATOM 787 O O . GLY A 1 104 ? 1.713 -1.400 -4.390 1.00 91.31 104 GLY A O 1
ATOM 788 N N . MET A 1 105 ? 0.361 -2.706 -3.148 1.00 90.12 105 MET A N 1
ATOM 789 C CA . MET A 1 105 ? 0.571 -3.930 -3.921 1.00 90.12 105 MET A CA 1
ATOM 790 C C . MET A 1 105 ? 0.083 -3.782 -5.366 1.00 90.12 105 MET A C 1
ATOM 792 O O . MET A 1 105 ? 0.817 -4.101 -6.301 1.00 90.12 105 MET A O 1
ATOM 796 N N . ILE A 1 106 ? -1.117 -3.234 -5.569 1.00 91.00 106 ILE A N 1
ATOM 797 C CA . ILE A 1 106 ? -1.672 -2.989 -6.906 1.00 91.00 106 ILE A CA 1
ATOM 798 C C . ILE A 1 106 ? -0.776 -2.025 -7.692 1.00 91.00 106 ILE A C 1
ATOM 800 O O . ILE A 1 106 ? -0.463 -2.283 -8.854 1.00 91.00 106 ILE A O 1
ATOM 804 N N . ASN A 1 107 ? -0.348 -0.921 -7.076 1.00 87.94 107 ASN A N 1
ATOM 805 C CA . ASN A 1 107 ? 0.527 0.050 -7.728 1.00 87.94 107 ASN A CA 1
ATOM 806 C C . ASN A 1 107 ? 1.873 -0.570 -8.104 1.00 87.94 107 ASN A C 1
ATOM 808 O O . ASN A 1 107 ? 2.345 -0.350 -9.215 1.00 87.94 107 ASN A O 1
ATOM 812 N N . HIS A 1 108 ? 2.451 -1.400 -7.236 1.00 88.25 108 HIS A N 1
ATOM 813 C CA . HIS A 1 108 ? 3.682 -2.116 -7.542 1.00 88.25 108 HIS A CA 1
ATOM 814 C C . HIS A 1 108 ? 3.508 -3.073 -8.736 1.00 88.25 108 HIS A C 1
ATOM 816 O O . HIS A 1 108 ? 4.306 -3.036 -9.672 1.00 88.25 108 HIS A O 1
ATOM 822 N N . VAL A 1 109 ? 2.432 -3.871 -8.770 1.00 85.69 109 VAL A N 1
ATOM 823 C CA . VAL A 1 109 ? 2.140 -4.760 -9.912 1.00 85.69 109 VAL A CA 1
ATOM 824 C C . VAL A 1 109 ? 1.949 -3.960 -11.202 1.00 85.69 109 VAL A C 1
ATOM 826 O O . VAL A 1 109 ? 2.502 -4.328 -12.240 1.00 85.69 109 VAL A O 1
ATOM 829 N N . ARG A 1 110 ? 1.215 -2.840 -11.154 1.00 86.56 110 ARG A N 1
ATOM 830 C CA . ARG A 1 110 ? 1.042 -1.949 -12.312 1.00 86.56 110 ARG A CA 1
ATOM 831 C C . ARG A 1 110 ? 2.373 -1.388 -12.798 1.00 86.56 110 ARG A C 1
ATOM 833 O O . ARG A 1 110 ? 2.603 -1.404 -14.003 1.00 86.56 110 ARG A O 1
ATOM 840 N N . SER A 1 111 ? 3.249 -0.943 -11.899 1.00 82.69 111 SER A N 1
ATOM 841 C CA . SER A 1 111 ? 4.586 -0.459 -12.256 1.00 82.69 111 SER A CA 1
ATOM 842 C C . SER A 1 111 ? 5.392 -1.542 -12.967 1.00 82.69 111 SER A C 1
ATOM 844 O O . SER A 1 111 ? 5.912 -1.299 -14.053 1.00 82.69 111 SER A O 1
ATOM 846 N N . VAL A 1 112 ? 5.427 -2.763 -12.425 1.00 82.19 112 VAL A N 1
ATOM 847 C CA . VAL A 1 112 ? 6.136 -3.888 -13.054 1.00 82.19 112 VAL A CA 1
ATOM 848 C C . VAL A 1 112 ? 5.556 -4.200 -14.435 1.00 82.19 112 VAL A C 1
ATOM 850 O O . VAL A 1 112 ? 6.305 -4.330 -15.401 1.00 82.19 112 VAL A O 1
ATOM 853 N N . LEU A 1 113 ? 4.229 -4.254 -14.578 1.00 82.75 113 LEU A N 1
ATOM 854 C CA . LEU A 1 113 ? 3.580 -4.487 -15.873 1.00 82.75 113 LEU A CA 1
ATOM 855 C C . LEU A 1 113 ? 3.861 -3.365 -16.882 1.00 82.75 113 LEU A C 1
ATOM 857 O O . LEU A 1 113 ? 4.113 -3.644 -18.052 1.00 82.75 113 LEU A O 1
ATOM 861 N N . GLN A 1 114 ? 3.840 -2.101 -16.460 1.00 83.62 114 GLN A N 1
ATOM 862 C CA . GLN A 1 114 ? 4.169 -0.967 -17.327 1.00 83.62 114 GLN A CA 1
ATOM 863 C C . GLN A 1 114 ? 5.629 -1.010 -17.784 1.00 83.62 114 GLN A C 1
ATOM 865 O O . GLN A 1 114 ? 5.911 -0.747 -18.955 1.00 83.62 114 GLN A O 1
ATOM 870 N N . LEU A 1 115 ? 6.551 -1.377 -16.889 1.00 80.00 115 LEU A N 1
ATOM 871 C CA . LEU A 1 115 ? 7.961 -1.558 -17.227 1.00 80.00 115 LEU A CA 1
ATOM 872 C C . LEU A 1 115 ? 8.148 -2.703 -18.227 1.00 80.00 115 LEU A C 1
ATOM 874 O O . LEU A 1 115 ? 8.915 -2.544 -19.174 1.00 80.00 115 LEU A O 1
ATOM 878 N N . ARG A 1 116 ? 7.414 -3.815 -18.076 1.00 78.50 116 ARG A N 1
ATOM 879 C CA . ARG A 1 116 ? 7.451 -4.940 -19.027 1.00 78.50 116 ARG A CA 1
ATOM 880 C C . ARG A 1 116 ? 6.976 -4.527 -20.420 1.00 78.50 116 ARG A C 1
ATOM 882 O O . ARG A 1 116 ? 7.720 -4.717 -21.371 1.00 78.50 116 ARG A O 1
ATOM 889 N N . HIS A 1 117 ? 5.832 -3.850 -20.538 1.00 80.69 117 HIS A N 1
ATOM 890 C CA . HIS A 1 117 ? 5.353 -3.366 -21.841 1.00 80.69 117 HIS A CA 1
ATOM 891 C C . HIS A 1 117 ? 6.315 -2.367 -22.499 1.00 80.69 117 HIS A C 1
ATOM 893 O O . HIS A 1 117 ? 6.557 -2.440 -23.703 1.00 80.69 117 HIS A O 1
ATOM 899 N N . ARG A 1 118 ? 6.884 -1.428 -21.725 1.00 78.56 118 ARG A N 1
ATOM 900 C CA . ARG A 1 118 ? 7.890 -0.485 -22.247 1.00 78.56 118 ARG A CA 1
ATOM 901 C C . ARG A 1 118 ? 9.140 -1.213 -22.726 1.00 78.56 118 ARG A C 1
ATOM 903 O O . ARG A 1 118 ? 9.685 -0.863 -23.765 1.00 78.56 118 ARG A O 1
ATOM 910 N N . ARG A 1 119 ? 9.582 -2.221 -21.978 1.00 71.88 119 ARG A N 1
ATOM 911 C CA . ARG A 1 119 ? 10.732 -3.048 -22.335 1.00 71.88 119 ARG A CA 1
ATOM 912 C C . ARG A 1 119 ? 10.473 -3.834 -23.620 1.00 71.88 119 ARG A C 1
ATOM 914 O O . ARG A 1 119 ? 11.336 -3.825 -24.488 1.00 71.88 119 ARG A O 1
ATOM 921 N N . ASP A 1 120 ? 9.318 -4.477 -23.752 1.00 77.88 120 ASP A N 1
ATOM 922 C CA . ASP A 1 120 ? 8.999 -5.297 -24.927 1.00 77.88 120 ASP A CA 1
ATOM 923 C C . ASP A 1 120 ? 8.943 -4.432 -26.194 1.00 77.88 120 ASP A C 1
ATOM 925 O O . ASP A 1 120 ? 9.568 -4.769 -27.193 1.00 77.88 120 ASP A O 1
ATOM 929 N N . ARG A 1 121 ? 8.364 -3.228 -26.097 1.00 79.62 121 ARG A N 1
ATOM 930 C CA . ARG A 1 121 ? 8.407 -2.209 -27.160 1.00 79.62 121 ARG A CA 1
ATOM 931 C C . ARG A 1 121 ? 9.835 -1.804 -27.545 1.00 79.62 121 ARG A C 1
ATOM 933 O O . ARG A 1 121 ? 10.127 -1.627 -28.719 1.00 79.62 121 ARG A O 1
ATOM 940 N N . LEU A 1 122 ? 10.727 -1.625 -26.571 1.00 75.88 122 LEU A N 1
ATOM 941 C CA . LEU A 1 122 ? 12.123 -1.242 -26.829 1.00 75.88 122 LEU A CA 1
ATOM 942 C C . LEU A 1 122 ? 12.951 -2.395 -27.413 1.00 75.88 122 LEU A C 1
ATOM 944 O O . LEU A 1 122 ? 13.884 -2.149 -28.174 1.00 75.88 122 LEU A O 1
ATOM 948 N N . PHE A 1 123 ? 12.603 -3.637 -27.074 1.00 74.69 123 PHE A N 1
ATOM 949 C CA . PHE A 1 123 ? 13.200 -4.835 -27.656 1.00 74.69 123 PHE A CA 1
ATOM 950 C C . PHE A 1 123 ? 12.747 -5.040 -29.106 1.00 74.69 123 PHE A C 1
ATOM 952 O O . PHE A 1 123 ? 13.588 -5.267 -29.970 1.00 74.69 123 PHE A O 1
ATOM 959 N N . GLU A 1 124 ? 11.449 -4.884 -29.391 1.00 76.12 124 GLU A N 1
ATOM 960 C CA . GLU A 1 124 ? 10.899 -4.935 -30.757 1.00 76.12 124 GLU A CA 1
ATOM 961 C C . GLU A 1 124 ? 11.544 -3.899 -31.684 1.00 76.12 124 GLU A C 1
ATOM 963 O O . GLU A 1 124 ? 11.793 -4.180 -32.852 1.00 76.12 124 GLU A O 1
ATOM 968 N N . LEU A 1 125 ? 11.860 -2.715 -31.157 1.00 77.94 125 LEU A N 1
ATOM 969 C CA . LEU A 1 125 ? 12.525 -1.653 -31.909 1.00 77.94 125 LEU A CA 1
ATOM 970 C C . LEU A 1 125 ? 14.054 -1.847 -32.029 1.00 77.94 125 LEU A C 1
ATOM 972 O O . LEU A 1 125 ? 14.725 -1.011 -32.626 1.00 77.94 125 LEU A O 1
ATOM 976 N N . GLY A 1 126 ? 14.626 -2.909 -31.449 1.00 72.44 126 GLY A N 1
ATOM 977 C CA . GLY A 1 126 ? 16.065 -3.196 -31.501 1.00 72.44 126 GLY A CA 1
ATOM 978 C C . GLY A 1 126 ? 16.947 -2.298 -30.621 1.00 72.44 126 GLY A C 1
ATOM 979 O O . GLY A 1 126 ? 18.170 -2.404 -30.690 1.00 72.44 126 GLY A O 1
ATOM 980 N N . LEU A 1 127 ? 16.362 -1.448 -29.763 1.00 72.88 127 LEU A N 1
ATOM 981 C CA . LEU A 1 127 ? 17.105 -0.506 -28.909 1.00 72.88 127 LEU A CA 1
ATOM 982 C C . LEU A 1 127 ? 17.725 -1.155 -27.660 1.00 72.88 127 LEU A C 1
ATOM 984 O O . LEU A 1 127 ? 18.527 -0.514 -26.980 1.00 72.88 127 LEU A O 1
ATOM 988 N N . ILE A 1 128 ? 17.345 -2.391 -27.311 1.00 70.25 128 ILE A N 1
ATOM 989 C CA . ILE A 1 128 ? 17.888 -3.109 -26.147 1.00 70.25 128 ILE A CA 1
ATOM 990 C C . ILE A 1 128 ? 18.289 -4.529 -26.552 1.00 70.25 128 ILE A C 1
ATOM 992 O O . ILE A 1 128 ? 17.435 -5.356 -26.863 1.00 70.25 128 ILE A O 1
ATOM 996 N N . ARG A 1 129 ? 19.593 -4.823 -26.494 1.00 66.06 129 ARG A N 1
ATOM 997 C CA . ARG A 1 129 ? 20.193 -6.087 -26.976 1.00 66.06 129 ARG A CA 1
ATOM 998 C C . ARG A 1 129 ? 20.562 -7.074 -25.857 1.00 66.06 129 ARG A C 1
ATOM 1000 O O . ARG A 1 129 ? 20.805 -8.246 -26.127 1.00 66.06 129 ARG A O 1
ATOM 1007 N N . HIS A 1 130 ? 20.573 -6.626 -24.597 1.00 57.78 130 HIS A N 1
ATOM 1008 C CA . HIS A 1 130 ? 20.938 -7.444 -23.435 1.00 57.78 130 HIS A CA 1
ATOM 1009 C C . HIS A 1 130 ? 19.877 -7.364 -22.332 1.00 57.78 130 HIS A C 1
ATOM 1011 O O . HIS A 1 130 ? 19.446 -6.281 -21.941 1.00 57.78 130 HIS A O 1
ATOM 1017 N N . VAL A 1 131 ? 19.430 -8.521 -21.835 1.00 57.28 131 VAL A N 1
ATOM 1018 C CA . VAL A 1 131 ? 18.318 -8.611 -20.880 1.00 57.28 131 VAL A CA 1
ATOM 1019 C C . VAL A 1 131 ? 18.708 -9.532 -19.728 1.00 57.28 131 VAL A C 1
ATOM 1021 O O . VAL A 1 131 ? 18.818 -10.743 -19.898 1.00 57.28 131 VAL A O 1
ATOM 1024 N N . SER A 1 132 ? 18.850 -8.967 -18.530 1.00 55.09 132 SER A N 1
ATOM 1025 C CA . SER A 1 132 ? 18.897 -9.749 -17.290 1.00 55.09 132 SER A CA 1
ATOM 1026 C C . SER A 1 132 ? 17.472 -10.097 -16.828 1.00 55.09 132 SER A C 1
ATOM 1028 O O . SER A 1 132 ? 16.535 -9.318 -17.014 1.00 55.09 132 SER A O 1
ATOM 1030 N N . ARG A 1 133 ? 17.290 -11.302 -16.271 1.00 55.34 133 ARG A N 1
ATOM 1031 C CA . ARG A 1 133 ? 15.985 -11.813 -15.820 1.00 55.34 133 ARG A CA 1
ATOM 1032 C C . ARG A 1 133 ? 15.502 -11.038 -14.591 1.00 55.34 133 ARG A C 1
ATOM 1034 O O . ARG A 1 133 ? 16.236 -10.917 -13.612 1.00 55.34 133 ARG A O 1
ATOM 1041 N N . PHE A 1 134 ? 14.243 -10.599 -14.627 1.00 55.94 134 PHE A N 1
ATOM 1042 C CA . PHE A 1 134 ? 13.541 -10.046 -13.467 1.00 55.94 134 PHE A CA 1
ATOM 1043 C C . PHE A 1 134 ? 13.586 -11.038 -12.301 1.00 55.94 134 PHE A C 1
ATOM 1045 O O . PHE A 1 134 ? 13.198 -12.201 -12.445 1.00 55.94 134 PHE A O 1
ATOM 1052 N N . ARG A 1 135 ? 14.073 -10.578 -11.150 1.00 57.03 135 ARG A N 1
ATOM 1053 C CA . ARG A 1 135 ? 14.092 -11.351 -9.907 1.00 57.03 135 ARG A CA 1
ATOM 1054 C C . ARG A 1 135 ? 12.813 -11.007 -9.150 1.00 57.03 135 ARG A C 1
ATOM 1056 O O . ARG A 1 135 ? 12.481 -9.836 -9.023 1.00 57.03 135 ARG A O 1
ATOM 1063 N N . VAL A 1 136 ? 12.073 -12.009 -8.677 1.00 58.41 136 VAL A N 1
ATOM 1064 C CA . VAL A 1 136 ? 10.872 -11.762 -7.865 1.00 58.41 136 VAL A CA 1
ATOM 1065 C C . VAL A 1 136 ? 11.307 -11.031 -6.594 1.00 58.41 136 VAL A C 1
ATOM 1067 O O . VAL A 1 136 ? 12.123 -11.557 -5.837 1.00 58.41 136 VAL A O 1
ATOM 1070 N N . SER A 1 137 ? 10.809 -9.810 -6.388 1.00 70.88 137 SER A N 1
ATOM 1071 C CA . SER A 1 137 ? 11.200 -8.988 -5.243 1.00 70.88 137 SER A CA 1
ATOM 1072 C C . SER A 1 137 ? 10.661 -9.596 -3.946 1.00 70.88 137 SER A C 1
ATOM 1074 O O . SER A 1 137 ? 9.453 -9.798 -3.796 1.00 70.88 137 SER A O 1
ATOM 1076 N N . THR A 1 138 ? 11.550 -9.862 -2.983 1.00 80.38 138 THR A N 1
ATOM 1077 C CA . THR A 1 138 ? 11.222 -10.354 -1.629 1.00 80.38 138 THR A CA 1
ATOM 1078 C C . THR A 1 138 ? 10.145 -9.498 -0.950 1.00 80.38 138 THR A C 1
ATOM 1080 O O . THR A 1 138 ? 9.363 -9.994 -0.141 1.00 80.38 138 THR A O 1
ATOM 1083 N N . VAL A 1 139 ? 10.056 -8.218 -1.324 1.00 86.25 139 VAL A N 1
ATOM 1084 C CA . VAL A 1 139 ? 9.083 -7.249 -0.808 1.00 86.25 139 VAL A CA 1
ATOM 1085 C C . VAL A 1 139 ? 7.636 -7.664 -1.113 1.00 86.25 139 VAL A C 1
ATOM 1087 O O . VAL A 1 139 ? 6.766 -7.499 -0.261 1.00 86.25 139 VAL A O 1
ATOM 1090 N N . MET A 1 140 ? 7.371 -8.263 -2.279 1.00 84.56 140 MET A N 1
ATOM 1091 C CA . MET A 1 140 ? 6.032 -8.746 -2.641 1.00 84.56 140 MET A CA 1
ATOM 1092 C C . MET A 1 140 ? 5.571 -9.880 -1.718 1.00 84.56 140 MET A C 1
ATOM 1094 O O . MET A 1 140 ? 4.426 -9.894 -1.274 1.00 84.56 140 MET A O 1
ATOM 1098 N N . ILE A 1 141 ? 6.475 -10.807 -1.385 1.00 87.88 141 ILE A N 1
ATOM 1099 C CA . ILE A 1 141 ? 6.180 -11.931 -0.484 1.00 87.88 141 ILE A CA 1
ATOM 1100 C C . ILE A 1 141 ? 5.775 -11.398 0.894 1.00 87.88 141 ILE A C 1
ATOM 1102 O O . ILE A 1 141 ? 4.762 -11.818 1.452 1.00 87.88 141 ILE A O 1
ATOM 1106 N N . VAL A 1 142 ? 6.530 -10.425 1.414 1.00 90.69 142 VAL A N 1
ATOM 1107 C CA . VAL A 1 142 ? 6.225 -9.773 2.695 1.00 90.69 142 VAL A CA 1
ATOM 1108 C C . VAL A 1 142 ? 4.881 -9.043 2.637 1.00 90.69 142 VAL A C 1
ATOM 1110 O O . VAL A 1 142 ? 4.083 -9.179 3.561 1.00 90.69 142 VAL A O 1
ATOM 1113 N N . ALA A 1 143 ? 4.595 -8.308 1.557 1.00 89.94 143 ALA A N 1
ATOM 1114 C CA . ALA A 1 143 ? 3.317 -7.616 1.389 1.00 89.94 143 ALA A CA 1
ATOM 1115 C C . ALA A 1 143 ? 2.125 -8.586 1.419 1.00 89.94 143 ALA A C 1
ATOM 1117 O O . ALA A 1 143 ? 1.149 -8.329 2.120 1.00 89.94 143 ALA A O 1
ATOM 1118 N N . ILE A 1 144 ? 2.220 -9.718 0.713 1.00 91.25 144 ILE A N 1
ATOM 1119 C CA . ILE A 1 144 ? 1.171 -10.748 0.684 1.00 91.25 144 ILE A CA 1
ATOM 1120 C C . ILE A 1 144 ? 0.981 -11.373 2.071 1.00 91.25 144 ILE A C 1
ATOM 1122 O O . ILE A 1 144 ? -0.153 -11.517 2.528 1.00 91.25 144 ILE A O 1
ATOM 1126 N N . ALA A 1 145 ? 2.071 -11.709 2.767 1.00 92.31 145 ALA A N 1
ATOM 1127 C CA . ALA A 1 145 ? 2.000 -12.266 4.116 1.00 92.31 145 ALA A CA 1
ATOM 1128 C C . ALA A 1 145 ? 1.330 -11.290 5.099 1.00 92.31 145 ALA A C 1
ATOM 1130 O O . ALA A 1 145 ? 0.435 -11.675 5.851 1.00 92.31 145 ALA A O 1
ATOM 1131 N N . LEU A 1 146 ? 1.708 -10.009 5.054 1.00 91.31 146 LEU A N 1
ATOM 1132 C CA . LEU A 1 146 ? 1.102 -8.969 5.887 1.00 91.31 146 LEU A CA 1
ATOM 1133 C C . LEU A 1 146 ? -0.364 -8.718 5.540 1.00 91.31 146 LEU A C 1
ATOM 1135 O O . LEU A 1 146 ? -1.164 -8.477 6.441 1.00 91.31 146 LEU A O 1
ATOM 1139 N N . LEU A 1 147 ? -0.732 -8.809 4.262 1.00 91.94 147 LEU A N 1
ATOM 1140 C CA . LEU A 1 147 ? -2.121 -8.711 3.835 1.00 91.94 147 LEU A CA 1
ATOM 1141 C C . LEU A 1 147 ? -2.955 -9.846 4.433 1.00 91.94 147 LEU A C 1
ATOM 1143 O O . LEU A 1 147 ? -4.022 -9.588 4.984 1.00 91.94 147 LEU A O 1
ATOM 1147 N N . ALA A 1 148 ? -2.456 -11.082 4.365 1.00 92.81 148 ALA A N 1
ATOM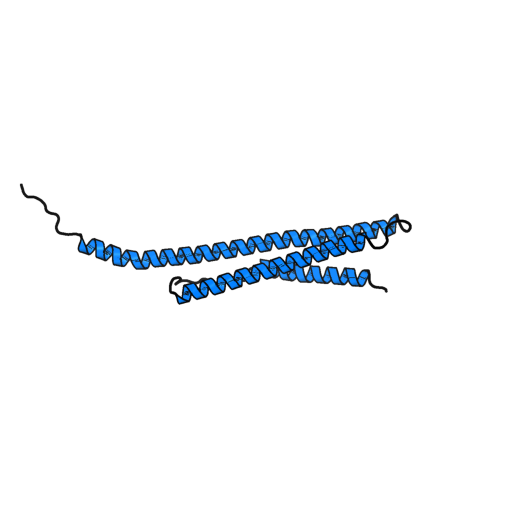 1148 C CA . ALA A 1 148 ? -3.127 -12.234 4.955 1.00 92.81 148 ALA A CA 1
ATOM 1149 C C . ALA A 1 148 ? -3.319 -12.050 6.469 1.00 92.81 148 ALA A C 1
ATOM 1151 O O . ALA A 1 148 ? -4.422 -12.243 6.973 1.00 92.81 148 ALA A O 1
ATOM 1152 N N . ILE A 1 149 ? -2.283 -11.592 7.180 1.00 90.44 149 ILE A N 1
ATOM 1153 C CA . ILE A 1 149 ? -2.363 -11.292 8.618 1.00 90.44 149 ILE A CA 1
ATOM 1154 C C . ILE A 1 149 ? -3.388 -10.183 8.899 1.00 90.44 149 ILE A C 1
ATOM 1156 O O . ILE A 1 149 ? -4.207 -10.324 9.803 1.00 90.44 149 ILE A O 1
ATOM 1160 N N . GLY A 1 150 ? -3.382 -9.096 8.124 1.00 87.81 150 GLY A N 1
ATOM 1161 C CA . GLY A 1 150 ? -4.331 -7.992 8.284 1.00 87.81 150 GLY A CA 1
ATOM 1162 C C . GLY A 1 150 ? -5.784 -8.414 8.042 1.00 87.81 150 GLY A C 1
ATOM 1163 O O . GLY A 1 150 ? -6.670 -8.028 8.801 1.00 87.81 150 GLY A O 1
ATOM 1164 N N . LEU A 1 151 ? -6.031 -9.259 7.038 1.00 89.62 151 LEU A N 1
ATOM 1165 C CA . LEU A 1 151 ? -7.353 -9.836 6.781 1.00 89.62 151 LEU A CA 1
ATOM 1166 C C . LEU A 1 151 ? -7.804 -10.744 7.928 1.00 89.62 151 LEU A C 1
ATOM 1168 O O . LEU A 1 151 ? -8.933 -10.615 8.394 1.00 89.62 151 LEU A O 1
ATOM 1172 N N . LEU A 1 152 ? -6.918 -11.613 8.425 1.00 88.19 152 LEU A N 1
ATOM 1173 C CA . LEU A 1 152 ? -7.205 -12.446 9.594 1.00 88.19 152 LEU A CA 1
ATOM 1174 C C . LEU A 1 152 ? -7.519 -11.598 10.830 1.00 88.19 152 LEU A C 1
ATOM 1176 O O . LEU A 1 152 ? -8.435 -11.936 11.571 1.00 88.19 152 LEU A O 1
ATOM 1180 N N . ALA A 1 153 ? -6.817 -10.482 11.034 1.00 84.00 153 ALA A N 1
ATOM 1181 C CA . ALA A 1 153 ? -7.090 -9.563 12.135 1.00 84.00 153 ALA A CA 1
ATOM 1182 C C . ALA A 1 153 ? -8.483 -8.922 12.024 1.00 84.00 153 ALA A C 1
ATOM 1184 O O . ALA A 1 153 ? -9.205 -8.866 13.016 1.00 84.00 153 ALA A O 1
ATOM 1185 N N . ILE A 1 154 ? -8.891 -8.492 10.824 1.00 84.19 154 ILE A N 1
ATOM 1186 C CA . ILE A 1 154 ? -10.245 -7.962 10.581 1.00 84.19 154 ILE A CA 1
ATOM 1187 C C . ILE A 1 154 ? -11.298 -9.028 10.883 1.00 84.19 154 ILE A C 1
ATOM 1189 O O . ILE A 1 154 ? -12.270 -8.751 11.582 1.00 84.19 154 ILE A O 1
ATOM 1193 N N . VAL A 1 155 ? -11.090 -10.248 10.388 1.00 86.44 155 VAL A N 1
ATOM 1194 C CA . VAL A 1 155 ? -11.992 -11.379 10.626 1.00 86.44 155 VAL A CA 1
ATOM 1195 C C . VAL A 1 155 ? -12.078 -11.698 12.121 1.00 86.44 155 VAL A C 1
ATOM 1197 O O . VAL A 1 155 ? -13.174 -11.865 12.646 1.00 86.44 155 VAL A O 1
ATOM 1200 N N . ALA A 1 156 ? -10.949 -11.715 12.830 1.00 80.56 156 ALA A N 1
ATOM 1201 C CA . ALA A 1 156 ? -10.908 -11.955 14.268 1.00 80.56 156 ALA A CA 1
ATOM 1202 C C . ALA A 1 156 ? -11.655 -10.873 15.062 1.00 80.56 156 ALA A C 1
ATOM 1204 O O . ALA A 1 156 ? -12.417 -11.215 15.961 1.00 80.56 156 ALA A O 1
ATOM 1205 N N . ILE A 1 157 ? -11.486 -9.590 14.723 1.00 75.44 157 ILE A N 1
ATOM 1206 C CA . ILE A 1 157 ? -12.239 -8.489 15.349 1.00 75.44 157 ILE A CA 1
ATOM 1207 C C . ILE A 1 157 ? -13.738 -8.651 15.067 1.00 75.44 157 ILE A C 1
ATOM 1209 O O . ILE A 1 157 ? -14.541 -8.586 15.992 1.00 75.44 157 ILE A O 1
ATOM 1213 N N . ALA A 1 158 ? -14.113 -8.949 13.820 1.00 77.25 158 ALA A N 1
ATOM 1214 C CA . ALA A 1 158 ? -15.508 -9.135 13.431 1.00 77.25 158 ALA A CA 1
ATOM 1215 C C . ALA A 1 158 ? -16.182 -10.313 14.156 1.00 77.25 158 ALA A C 1
ATOM 1217 O O . ALA A 1 158 ? -17.327 -10.189 14.579 1.00 77.25 158 ALA A O 1
ATOM 1218 N N . PHE A 1 159 ? -15.482 -11.439 14.340 1.00 80.50 159 PHE A N 1
ATOM 1219 C CA . PHE A 1 159 ? -16.009 -12.582 15.095 1.00 80.50 159 PHE A CA 1
ATOM 1220 C C . PHE A 1 159 ? -16.045 -12.341 16.604 1.00 80.50 159 PHE A C 1
ATOM 1222 O O . PHE A 1 159 ? -16.918 -12.876 17.274 1.00 80.50 159 PHE A O 1
ATOM 1229 N N . ARG A 1 160 ? -15.124 -11.538 17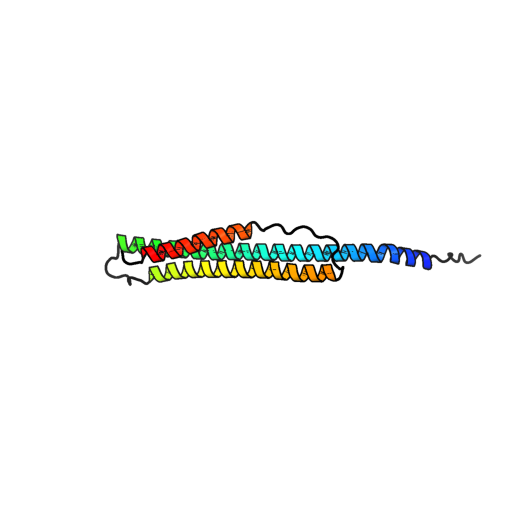.145 1.00 67.81 160 ARG A N 1
ATOM 1230 C CA . ARG A 1 160 ? -15.068 -11.227 18.581 1.00 67.81 160 ARG A CA 1
ATOM 1231 C C . ARG A 1 160 ? -16.075 -10.149 18.999 1.00 67.81 160 ARG A C 1
ATOM 1233 O O . ARG A 1 160 ? -16.414 -10.076 20.173 1.00 67.81 160 ARG A O 1
ATOM 1240 N N . GLU A 1 161 ? -16.537 -9.328 18.053 1.00 58.28 161 GLU A N 1
ATOM 1241 C CA . GLU A 1 161 ? -17.663 -8.389 18.209 1.00 58.28 161 GLU A CA 1
ATOM 1242 C C . GLU A 1 161 ? -19.013 -8.974 17.732 1.00 58.28 161 GLU A C 1
ATOM 1244 O O . GLU A 1 161 ? -20.050 -8.325 17.865 1.00 58.28 161 GLU A O 1
ATOM 1249 N N . GLY A 1 162 ? -19.020 -10.191 17.173 1.00 41.53 162 GLY A N 1
ATOM 1250 C CA . GLY A 1 162 ? -20.224 -10.907 16.742 1.00 41.53 162 GLY A CA 1
ATOM 1251 C C . GLY A 1 162 ? -20.917 -11.639 17.903 1.00 41.53 162 GLY A C 1
ATOM 1252 O O . GLY A 1 162 ? -20.242 -12.063 18.836 1.00 41.53 162 GLY A O 1
ATOM 1253 N N . PRO A 1 163 ? -22.255 -11.790 17.875 1.00 41.62 163 PRO A N 1
ATOM 1254 C CA . PRO A 1 163 ? -23.051 -12.163 19.040 1.00 41.62 163 PRO A CA 1
ATOM 1255 C C . PRO A 1 163 ? -22.985 -13.668 19.323 1.00 41.62 163 PRO A C 1
ATOM 1257 O O . PRO A 1 163 ? -23.884 -14.389 18.905 1.00 41.62 163 PRO A O 1
ATOM 1260 N N . PHE A 1 164 ? -21.963 -14.131 20.044 1.00 45.03 164 PHE A N 1
ATOM 1261 C CA . PHE A 1 164 ? -22.015 -15.376 20.821 1.00 45.03 164 PHE A CA 1
ATOM 1262 C C . PHE A 1 164 ? -21.257 -15.198 22.137 1.00 45.03 164 PHE A C 1
ATOM 1264 O O . PHE A 1 164 ? -20.038 -14.915 22.079 1.00 45.03 164 PHE A O 1
#